Protein AF-A0A956IHA8-F1 (afdb_monomer_lite)

pLDDT: mean 92.73, std 7.44, range [55.44, 98.69]

Sequence (168 aa):
AAPVVTLPAGWYRIGMGYSTDGANTDAETLYVTSISQSSGLGKIDGGTLVPIGSFGGAFAGLNAELTGTGDGRLFAFFVGTPVQVAELDPASGAVTGATPLNTVEIPNAWAFSFWGGDFYLYTASLADSRVNRFRPADGSVDTAYVTNVGFRIVGAGVSTCAPLTPPK

Radius of gyration: 15.29 Å; chains: 1; bounding box: 48×37×40 Å

Structure (mmCIF, N/CA/C/O backbone):
data_AF-A0A956IHA8-F1
#
_entry.id   AF-A0A956IHA8-F1
#
loop_
_atom_site.group_PDB
_atom_site.id
_atom_site.type_symbol
_atom_site.label_atom_id
_atom_site.label_alt_id
_atom_site.label_comp_id
_atom_site.label_asym_id
_atom_site.label_entity_id
_atom_site.label_seq_id
_atom_site.pdbx_PDB_ins_code
_atom_site.Cartn_x
_atom_site.Cartn_y
_atom_site.Cartn_z
_atom_site.occupancy
_atom_site.B_iso_or_equiv
_atom_site.auth_seq_id
_atom_site.auth_comp_id
_atom_site.auth_asym_id
_atom_site.auth_atom_id
_atom_site.pdbx_PDB_model_num
ATOM 1 N N . ALA A 1 1 ? -29.835 -11.704 -0.079 1.00 62.44 1 ALA A N 1
ATOM 2 C CA . ALA A 1 1 ? -29.112 -10.684 -0.863 1.00 62.44 1 ALA A CA 1
ATOM 3 C C . ALA A 1 1 ? -27.652 -10.727 -0.440 1.00 62.44 1 ALA A C 1
ATOM 5 O O . ALA A 1 1 ? -27.412 -10.966 0.738 1.00 62.44 1 ALA A O 1
ATOM 6 N N . ALA A 1 2 ? -26.701 -10.573 -1.365 1.00 55.44 2 ALA A N 1
ATOM 7 C CA . ALA A 1 2 ? -25.302 -10.412 -0.974 1.00 55.44 2 ALA A CA 1
ATOM 8 C C . ALA A 1 2 ? -25.164 -9.126 -0.136 1.00 55.44 2 ALA A C 1
ATOM 10 O O . ALA A 1 2 ? -25.884 -8.164 -0.422 1.00 55.44 2 ALA A O 1
ATOM 11 N N . PRO A 1 3 ? -24.307 -9.098 0.896 1.00 61.59 3 PRO A N 1
ATOM 12 C CA . PRO A 1 3 ? -24.019 -7.863 1.612 1.00 61.59 3 PRO A CA 1
ATOM 13 C C . PRO A 1 3 ? -23.495 -6.821 0.616 1.00 61.59 3 PRO A C 1
ATOM 15 O O . PRO A 1 3 ? -22.583 -7.095 -0.164 1.00 61.59 3 PRO A O 1
ATOM 18 N N . VAL A 1 4 ? -24.124 -5.647 0.603 1.00 80.31 4 VAL A N 1
ATOM 19 C CA . VAL A 1 4 ? -23.763 -4.534 -0.278 1.00 80.31 4 VAL A CA 1
ATOM 20 C C . VAL A 1 4 ? -22.960 -3.541 0.542 1.00 80.31 4 VAL A C 1
ATOM 22 O O . VAL A 1 4 ? -23.427 -3.100 1.590 1.00 80.31 4 VAL A O 1
ATOM 25 N N . VAL A 1 5 ? -21.772 -3.182 0.057 1.00 83.69 5 VAL A N 1
ATOM 26 C CA . VAL A 1 5 ? -21.017 -2.065 0.622 1.00 83.69 5 VAL A CA 1
ATOM 27 C C . VAL A 1 5 ? -21.501 -0.770 -0.018 1.00 83.69 5 VAL A C 1
ATOM 29 O O . VAL A 1 5 ? -21.536 -0.661 -1.244 1.00 83.69 5 VAL A O 1
ATOM 32 N N . THR A 1 6 ? -21.869 0.215 0.799 1.00 84.12 6 THR A N 1
ATOM 33 C CA . THR A 1 6 ? -22.236 1.548 0.301 1.00 84.12 6 THR A CA 1
ATOM 34 C C . THR A 1 6 ? -20.997 2.434 0.252 1.00 84.12 6 THR A C 1
ATOM 36 O O . THR A 1 6 ? -20.374 2.692 1.283 1.00 84.12 6 THR A O 1
ATOM 39 N N . LEU A 1 7 ? -20.643 2.902 -0.948 1.00 84.00 7 LEU A N 1
ATOM 40 C CA . LEU A 1 7 ? -19.512 3.802 -1.166 1.00 84.00 7 LEU A CA 1
ATOM 41 C C . LEU A 1 7 ? -20.010 5.248 -1.339 1.00 84.00 7 LEU A C 1
ATOM 43 O O . LEU A 1 7 ? -20.917 5.480 -2.145 1.00 84.00 7 LEU A O 1
ATOM 47 N N . PRO A 1 8 ? -19.450 6.229 -0.608 1.00 83.19 8 PRO A N 1
ATOM 48 C CA . PRO A 1 8 ? -19.785 7.632 -0.805 1.00 83.19 8 PRO A CA 1
ATOM 49 C C . PRO A 1 8 ? -19.236 8.156 -2.139 1.00 83.19 8 PRO A C 1
ATOM 51 O O . PRO A 1 8 ? -18.356 7.560 -2.766 1.00 83.19 8 PRO A O 1
ATOM 54 N N . ALA A 1 9 ? -19.741 9.314 -2.573 1.00 82.00 9 ALA A N 1
ATOM 55 C CA . ALA A 1 9 ? -19.224 10.001 -3.754 1.00 82.00 9 ALA A CA 1
ATOM 56 C C . ALA A 1 9 ? -17.696 10.190 -3.662 1.00 82.00 9 ALA A C 1
ATOM 58 O O . ALA A 1 9 ? -17.166 10.522 -2.604 1.00 82.00 9 ALA A O 1
ATOM 59 N N . GLY A 1 10 ? -16.992 9.956 -4.773 1.00 77.62 10 GLY A N 1
ATOM 60 C CA . GLY A 1 10 ? -15.523 9.986 -4.833 1.00 77.62 10 GLY A CA 1
ATOM 61 C C . GLY A 1 10 ? -14.838 8.632 -4.601 1.00 77.62 10 GLY A C 1
ATOM 62 O O . GLY A 1 10 ? -13.679 8.478 -4.970 1.00 77.62 10 GLY A O 1
ATOM 63 N N . TRP A 1 11 ? -15.555 7.621 -4.099 1.00 85.31 11 TRP A N 1
ATOM 64 C CA . TRP A 1 11 ? -15.019 6.280 -3.835 1.00 85.31 11 TRP A CA 1
ATOM 65 C C . TRP A 1 11 ? -15.569 5.254 -4.834 1.00 85.31 11 TRP A C 1
ATOM 67 O O . TRP A 1 11 ? -16.425 4.444 -4.508 1.00 85.31 11 TRP A O 1
ATOM 77 N N . TYR A 1 12 ? -15.108 5.306 -6.085 1.00 81.00 12 TYR A N 1
ATOM 78 C CA . TYR A 1 12 ? -15.592 4.438 -7.180 1.00 81.00 12 TYR A CA 1
ATOM 79 C C . TYR A 1 12 ? -14.597 3.344 -7.589 1.00 81.00 12 TYR A C 1
ATOM 81 O O . TYR A 1 12 ? -14.976 2.343 -8.195 1.00 81.00 12 TYR A O 1
ATOM 89 N N . ARG A 1 13 ? -13.320 3.523 -7.253 1.00 87.00 13 ARG A N 1
ATOM 90 C CA . ARG A 1 13 ? -12.264 2.522 -7.394 1.00 87.00 13 ARG A CA 1
ATOM 91 C C . ARG A 1 13 ? -11.383 2.609 -6.161 1.00 87.00 13 ARG A C 1
ATOM 93 O O . ARG A 1 13 ? -11.048 3.719 -5.754 1.00 87.00 13 ARG A O 1
ATOM 100 N N . ILE A 1 14 ? -11.042 1.470 -5.570 1.00 91.56 14 ILE A N 1
ATOM 101 C CA . ILE A 1 14 ? -10.360 1.431 -4.278 1.00 91.56 14 ILE A CA 1
ATOM 102 C C . ILE A 1 14 ? -9.192 0.449 -4.274 1.00 91.56 14 ILE A C 1
ATOM 104 O O . ILE A 1 14 ? -9.296 -0.619 -4.872 1.00 91.56 14 ILE A O 1
ATOM 108 N N . GLY A 1 15 ? -8.107 0.841 -3.608 1.00 94.06 15 GLY A N 1
ATOM 109 C CA . GLY A 1 15 ? -7.119 -0.077 -3.043 1.00 94.06 15 GLY A CA 1
ATOM 110 C C . GLY A 1 15 ? -7.535 -0.425 -1.614 1.00 94.06 15 GLY A C 1
ATOM 111 O O . GLY A 1 15 ? -8.197 0.383 -0.957 1.00 94.06 15 GLY A O 1
ATOM 112 N N . MET A 1 16 ? -7.229 -1.627 -1.142 1.00 95.50 16 MET A N 1
ATOM 113 C CA . MET A 1 16 ? -7.691 -2.145 0.139 1.00 95.50 16 MET A CA 1
ATOM 114 C C . MET A 1 16 ? -6.696 -3.110 0.778 1.00 95.50 16 MET A C 1
ATOM 116 O O . MET A 1 16 ? -6.010 -3.858 0.093 1.00 95.50 16 MET A O 1
ATOM 120 N N . GLY A 1 17 ? -6.699 -3.161 2.108 1.00 96.31 17 GLY A N 1
ATOM 121 C CA . GLY A 1 17 ? -5.885 -4.101 2.868 1.00 96.31 17 GLY A CA 1
ATOM 122 C C . GLY A 1 17 ? -6.411 -4.270 4.285 1.00 96.31 17 GLY A C 1
ATOM 123 O O . GLY A 1 17 ? -6.842 -3.302 4.914 1.00 96.31 17 GLY A O 1
ATOM 124 N N . TYR A 1 18 ? -6.377 -5.503 4.785 1.00 96.38 18 TYR A N 1
ATOM 125 C CA . TYR A 1 18 ? -6.631 -5.774 6.196 1.00 96.38 18 TYR A CA 1
ATOM 126 C C . TYR A 1 18 ? -5.394 -5.455 7.031 1.00 96.38 18 TYR A C 1
ATOM 128 O O . TYR A 1 18 ? -4.271 -5.727 6.605 1.00 96.38 18 TYR A O 1
ATOM 136 N N . SER A 1 19 ? -5.620 -4.919 8.227 1.00 96.38 19 SER A N 1
ATOM 137 C CA . SER A 1 19 ? -4.633 -4.834 9.302 1.00 96.38 19 SER A CA 1
ATOM 138 C C . SER A 1 19 ? -5.286 -5.271 10.603 1.00 96.38 19 SER A C 1
ATOM 140 O O . SER A 1 19 ? -6.455 -4.963 10.839 1.00 96.38 19 SER A O 1
ATOM 142 N N . THR A 1 20 ? -4.523 -5.947 11.456 1.00 95.81 20 THR A N 1
ATOM 143 C CA . THR A 1 20 ? -4.944 -6.231 12.827 1.00 95.81 20 THR A CA 1
ATOM 144 C C . THR A 1 20 ? -5.138 -4.911 13.583 1.00 95.81 20 THR A C 1
ATOM 146 O O . THR A 1 20 ? -4.438 -3.935 13.312 1.00 95.81 20 THR A O 1
ATOM 149 N N . ASP A 1 21 ? -6.048 -4.862 14.553 1.00 93.62 21 ASP A N 1
ATOM 150 C CA . ASP A 1 21 ? -6.291 -3.658 15.368 1.00 93.62 21 ASP A CA 1
ATOM 151 C C . ASP A 1 21 ? -5.248 -3.473 16.495 1.00 93.62 21 ASP A C 1
ATOM 153 O O . ASP A 1 21 ? -5.362 -2.584 17.339 1.00 93.62 21 ASP A O 1
ATOM 157 N N . GLY A 1 22 ? -4.216 -4.318 16.527 1.00 90.19 22 GLY A N 1
ATOM 158 C CA . GLY A 1 22 ? -3.091 -4.232 17.450 1.00 90.19 22 GLY A CA 1
ATOM 159 C C . GLY A 1 22 ? -2.328 -5.549 17.563 1.00 90.19 22 GLY A C 1
ATOM 160 O O . GLY A 1 22 ? -2.657 -6.545 16.923 1.00 90.19 22 GLY A O 1
ATOM 161 N N . ALA A 1 23 ? -1.305 -5.578 18.414 1.00 86.50 23 ALA A N 1
ATOM 162 C CA . ALA A 1 23 ? -0.621 -6.823 18.736 1.00 86.50 23 ALA A CA 1
ATOM 163 C C . ALA A 1 23 ? -1.503 -7.718 19.625 1.00 86.50 23 ALA A C 1
ATOM 165 O O . ALA A 1 23 ? -2.087 -7.249 20.602 1.00 86.50 23 ALA A O 1
ATOM 166 N N . ASN A 1 24 ? -1.517 -9.024 19.343 1.00 84.31 24 ASN A N 1
ATOM 167 C CA . ASN A 1 24 ? -2.219 -10.049 20.132 1.00 84.31 24 ASN A CA 1
ATOM 168 C C . ASN A 1 24 ? -3.753 -9.901 20.184 1.00 84.31 24 ASN A C 1
ATOM 170 O O . ASN A 1 24 ? -4.371 -10.307 21.167 1.00 84.31 24 ASN A O 1
ATOM 174 N N . THR A 1 25 ? -4.364 -9.342 19.141 1.00 90.00 25 THR A N 1
ATOM 175 C CA . THR A 1 25 ? -5.821 -9.357 18.949 1.00 90.00 25 THR A CA 1
ATOM 176 C C . THR A 1 25 ? -6.181 -10.135 17.685 1.00 90.00 25 THR A C 1
ATOM 178 O O . THR A 1 25 ? -5.359 -10.270 16.779 1.00 90.00 25 THR A O 1
ATOM 181 N N . ASP A 1 26 ? -7.394 -10.675 17.650 1.00 89.75 26 ASP A N 1
ATOM 182 C CA . ASP A 1 26 ? -8.031 -11.260 16.467 1.00 89.75 26 ASP A CA 1
ATOM 183 C C . ASP A 1 26 ? -8.920 -10.248 15.726 1.00 89.75 26 ASP A C 1
ATOM 185 O O . ASP A 1 26 ? -9.393 -10.529 14.627 1.00 89.75 26 ASP A O 1
ATOM 189 N N . ALA A 1 27 ? -9.126 -9.062 16.306 1.00 94.19 27 ALA A N 1
ATOM 190 C CA . ALA A 1 27 ? -9.820 -7.967 15.653 1.00 94.19 27 ALA A CA 1
ATOM 191 C C . ALA A 1 27 ? -8.979 -7.400 14.502 1.00 94.19 27 ALA A C 1
ATOM 193 O O . ALA A 1 27 ? -7.782 -7.130 14.646 1.00 94.19 27 ALA A O 1
ATOM 194 N N . GLU A 1 28 ? -9.628 -7.198 13.362 1.00 95.31 28 GLU A N 1
ATOM 195 C CA . GLU A 1 28 ? -9.012 -6.687 12.150 1.00 95.31 28 GLU A CA 1
ATOM 196 C C . GLU A 1 28 ? -9.950 -5.727 11.424 1.00 95.31 28 GLU A C 1
ATOM 198 O O . GLU A 1 28 ? -11.166 -5.924 11.354 1.00 95.31 28 GLU A O 1
ATOM 203 N N . THR A 1 29 ? -9.358 -4.692 10.839 1.00 96.62 29 THR A N 1
ATOM 204 C CA . THR A 1 29 ? -10.069 -3.664 10.089 1.00 96.62 29 THR A CA 1
ATOM 205 C C . THR A 1 29 ? -9.698 -3.751 8.613 1.00 96.62 29 THR A C 1
ATOM 207 O O . THR A 1 29 ? -8.520 -3.792 8.250 1.00 96.62 29 THR A O 1
ATOM 210 N N . LEU A 1 30 ? -10.712 -3.736 7.742 1.00 96.44 30 LEU A N 1
ATOM 211 C CA . LEU A 1 30 ? -10.518 -3.533 6.308 1.00 96.44 30 LEU A CA 1
ATOM 212 C C . LEU A 1 30 ? -10.352 -2.039 6.029 1.00 96.44 30 LEU A C 1
ATOM 214 O O . LEU A 1 30 ? -11.325 -1.279 6.072 1.00 96.44 30 LEU A O 1
ATOM 218 N N . TYR A 1 31 ? -9.129 -1.633 5.710 1.00 97.19 31 TYR A N 1
ATOM 219 C CA . TYR A 1 31 ? -8.815 -0.278 5.279 1.00 97.19 31 TYR A CA 1
ATOM 220 C C . TYR A 1 31 ? -8.932 -0.148 3.767 1.00 97.19 31 TYR A C 1
ATOM 222 O O . TYR A 1 31 ? -8.678 -1.096 3.021 1.00 97.19 31 TYR A O 1
ATOM 230 N N . VAL A 1 32 ? -9.306 1.046 3.316 1.00 96.31 32 VAL A N 1
ATOM 231 C CA . VAL A 1 32 ? -9.529 1.360 1.905 1.00 96.31 32 VAL A CA 1
ATOM 232 C C . VAL A 1 32 ? -8.947 2.725 1.550 1.00 96.31 32 VAL A C 1
ATOM 234 O O . VAL A 1 32 ? -8.945 3.649 2.361 1.00 96.31 32 VAL A O 1
ATOM 237 N N . THR A 1 33 ? -8.493 2.880 0.312 1.00 94.62 33 THR A N 1
ATOM 238 C CA . THR A 1 33 ? -8.097 4.164 -0.277 1.00 94.62 33 THR A CA 1
ATOM 239 C C . THR A 1 33 ? -8.704 4.317 -1.663 1.00 94.62 33 THR A C 1
ATOM 241 O O . THR A 1 33 ? -8.808 3.345 -2.403 1.00 94.62 33 THR A O 1
ATOM 244 N N . SER A 1 34 ? -9.137 5.519 -2.032 1.00 88.38 34 SER A N 1
ATOM 245 C CA . SER A 1 34 ? -9.702 5.783 -3.360 1.00 88.38 34 SER A CA 1
ATOM 246 C C . SER A 1 34 ? -8.611 5.968 -4.420 1.00 88.38 34 SER A C 1
ATOM 248 O O . SER A 1 34 ? -7.597 6.619 -4.177 1.00 88.38 34 SER A O 1
ATOM 250 N N . ILE A 1 35 ? -8.871 5.468 -5.624 1.00 84.00 35 ILE A N 1
ATOM 251 C CA . ILE A 1 35 ? -8.016 5.571 -6.808 1.00 84.00 35 ILE A CA 1
ATOM 252 C C . ILE A 1 35 ? -8.639 6.579 -7.792 1.00 84.00 35 ILE A C 1
ATOM 254 O O . ILE A 1 35 ? -9.859 6.674 -7.895 1.00 84.00 35 ILE A O 1
ATOM 258 N N . SER A 1 36 ? -7.802 7.303 -8.543 1.00 73.38 36 SER A N 1
ATOM 259 C CA . SER A 1 36 ? -8.173 8.286 -9.583 1.00 73.38 36 SER A CA 1
ATOM 260 C C . SER A 1 36 ? -8.729 9.628 -9.082 1.00 73.38 36 SER A C 1
ATOM 262 O O . SER A 1 36 ? -9.252 10.401 -9.883 1.00 73.38 36 SER A O 1
ATOM 264 N N . GLN A 1 37 ? -8.570 9.910 -7.785 1.00 72.25 37 GLN A N 1
ATOM 265 C CA . GLN A 1 37 ? -8.621 11.213 -7.094 1.00 72.25 37 GLN A CA 1
ATOM 266 C C . GLN A 1 37 ? -8.598 10.901 -5.594 1.00 72.25 37 GLN A C 1
ATOM 268 O O . GLN A 1 37 ? -9.645 10.867 -4.946 1.00 72.25 37 GLN A O 1
ATOM 273 N N . SER A 1 38 ? -7.421 10.548 -5.061 1.00 78.19 38 SER A N 1
ATOM 274 C CA . SER A 1 38 ? -7.373 9.976 -3.717 1.00 78.19 38 SER A CA 1
ATOM 275 C C . SER A 1 38 ? -7.879 10.950 -2.649 1.00 78.19 38 SER A C 1
ATOM 277 O O . SER A 1 38 ? -7.294 12.008 -2.425 1.00 78.19 38 SER A O 1
ATOM 279 N N . SER A 1 39 ? -8.954 10.551 -1.971 1.00 83.62 39 SER A N 1
ATOM 280 C CA . SER A 1 39 ? -9.518 11.166 -0.770 1.00 83.62 39 SER A CA 1
ATOM 281 C C . SER A 1 39 ? -8.772 10.751 0.506 1.00 83.62 39 SER A C 1
ATOM 283 O O . SER A 1 39 ? -9.129 11.204 1.590 1.00 83.62 39 SER A O 1
ATOM 285 N N . GLY A 1 40 ? -7.730 9.915 0.389 1.00 93.12 40 GLY A N 1
ATOM 286 C CA . GLY A 1 40 ? -6.935 9.410 1.506 1.00 93.12 40 GLY A CA 1
ATOM 287 C C . GLY A 1 40 ? -7.361 8.026 1.983 1.00 93.12 40 GLY A C 1
ATOM 288 O O . GLY A 1 40 ? -7.604 7.130 1.170 1.00 93.12 40 GLY A O 1
ATOM 289 N N . LEU A 1 41 ? -7.406 7.862 3.303 1.00 96.44 41 LEU A N 1
ATOM 290 C CA . LEU A 1 41 ? -7.702 6.620 4.002 1.00 96.44 41 LEU A CA 1
ATOM 291 C C . LEU A 1 41 ? -9.156 6.594 4.492 1.00 96.44 41 LEU A C 1
ATOM 293 O O . LEU A 1 41 ? -9.695 7.593 4.974 1.00 96.44 41 LEU A O 1
ATOM 297 N N . GLY A 1 42 ? -9.774 5.425 4.409 1.00 96.38 42 GLY A N 1
ATOM 298 C CA . GLY A 1 42 ? -11.036 5.087 5.052 1.00 96.38 42 GLY A CA 1
ATOM 299 C C . GLY A 1 42 ? -11.012 3.649 5.559 1.00 96.38 42 GLY A C 1
ATOM 300 O O . GLY A 1 42 ? -10.039 2.921 5.357 1.00 96.38 42 GLY A O 1
ATOM 301 N N . LYS A 1 43 ? -12.106 3.226 6.187 1.00 96.56 43 LYS A N 1
ATOM 302 C CA . LYS A 1 43 ? -12.331 1.838 6.605 1.00 96.56 43 LYS A CA 1
ATOM 303 C C . LYS A 1 43 ? -13.727 1.363 6.237 1.00 96.56 43 LYS A C 1
ATOM 305 O O . LYS A 1 43 ? -14.628 2.182 6.067 1.00 96.56 43 LYS A O 1
ATOM 310 N N . ILE A 1 44 ? -13.913 0.052 6.144 1.00 95.44 44 ILE A N 1
ATOM 311 C CA . ILE A 1 44 ? -15.245 -0.549 6.059 1.00 95.44 44 ILE A CA 1
ATOM 312 C C . ILE A 1 44 ? -15.715 -0.918 7.464 1.00 95.44 44 ILE A C 1
ATOM 314 O O . ILE A 1 44 ? -15.071 -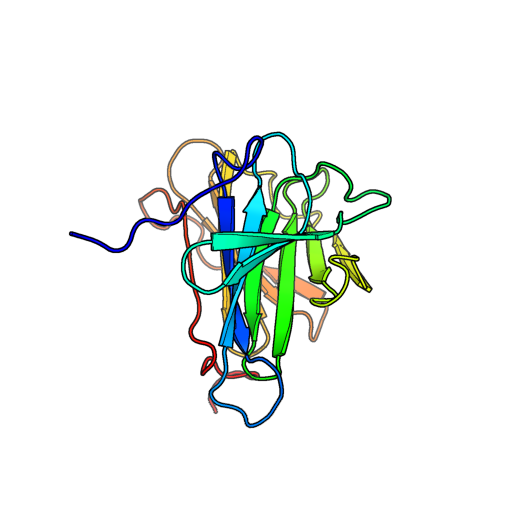1.704 8.151 1.00 95.44 44 ILE A O 1
ATOM 318 N N . ASP A 1 45 ? -16.855 -0.367 7.866 1.00 92.69 45 ASP A N 1
ATOM 319 C CA . ASP A 1 45 ? -17.503 -0.614 9.151 1.00 92.69 45 ASP A CA 1
ATOM 320 C C . ASP A 1 45 ? -18.987 -0.917 8.913 1.00 92.69 45 ASP A C 1
ATOM 322 O O . ASP A 1 45 ? -19.699 -0.138 8.276 1.00 92.69 45 ASP A O 1
ATOM 326 N N . GLY A 1 46 ? -19.445 -2.099 9.331 1.00 88.25 46 GLY A N 1
ATOM 327 C CA . GLY A 1 46 ? -20.841 -2.518 9.156 1.00 88.25 46 GLY A CA 1
ATOM 328 C C . GLY A 1 46 ? -21.350 -2.480 7.704 1.00 88.25 46 GLY A C 1
ATOM 329 O O . GLY A 1 46 ? -22.530 -2.230 7.475 1.00 88.25 46 GLY A O 1
ATOM 330 N N . GLY A 1 47 ? -20.472 -2.678 6.711 1.00 88.44 47 GLY A N 1
ATOM 331 C CA . GLY A 1 47 ? -20.819 -2.577 5.284 1.00 88.44 47 GLY A CA 1
ATOM 332 C C . GLY A 1 47 ? -20.884 -1.143 4.742 1.00 88.44 47 GLY A C 1
ATOM 333 O O . GLY A 1 47 ? -21.353 -0.917 3.629 1.00 88.44 47 GLY A O 1
ATOM 334 N N . THR A 1 48 ? -20.404 -0.161 5.496 1.00 90.94 48 THR A N 1
ATOM 335 C CA . THR A 1 48 ? -20.316 1.233 5.056 1.00 90.94 48 THR A CA 1
ATOM 336 C C . THR A 1 48 ? -18.867 1.682 5.047 1.00 90.94 48 THR A C 1
ATOM 338 O O . THR A 1 48 ? -18.092 1.326 5.931 1.00 90.94 48 THR A O 1
ATOM 341 N N . LEU A 1 49 ? -18.491 2.478 4.048 1.00 93.62 49 LEU A N 1
ATOM 342 C CA . LEU A 1 49 ? -17.198 3.147 4.055 1.00 93.62 49 LEU A CA 1
ATOM 343 C C . LEU A 1 49 ? -17.241 4.369 4.976 1.00 93.62 49 LEU A C 1
ATOM 345 O O . LEU A 1 49 ? -18.029 5.290 4.761 1.00 93.62 49 LEU A O 1
ATOM 349 N N . VAL A 1 50 ? -16.347 4.392 5.960 1.00 94.69 50 VAL A N 1
ATOM 350 C CA . VAL A 1 50 ? -16.132 5.508 6.884 1.00 94.69 50 VAL A CA 1
ATOM 351 C C . VAL A 1 50 ? -14.800 6.183 6.539 1.00 94.69 50 VAL A C 1
ATOM 353 O O . VAL A 1 50 ? -13.749 5.559 6.713 1.00 94.69 50 VAL A O 1
ATOM 356 N N . PRO A 1 51 ? -14.802 7.432 6.033 1.00 94.25 51 PRO A N 1
ATOM 357 C CA . PRO A 1 51 ? -13.570 8.180 5.791 1.00 94.25 51 PRO A CA 1
ATOM 358 C C . PRO A 1 51 ? -12.812 8.441 7.098 1.00 94.25 51 PRO A C 1
ATOM 360 O O . PRO A 1 51 ? -13.429 8.754 8.114 1.00 94.25 51 PRO A O 1
ATOM 363 N N . ILE A 1 52 ? -11.483 8.341 7.058 1.00 95.94 52 ILE A N 1
ATOM 364 C CA . ILE A 1 52 ? -10.595 8.584 8.205 1.00 95.94 52 ILE A CA 1
ATOM 365 C C . ILE A 1 52 ? -9.873 9.920 8.028 1.00 95.94 52 ILE A C 1
ATOM 367 O O . ILE A 1 52 ? -9.990 10.805 8.870 1.00 95.94 52 ILE A O 1
ATOM 371 N N . GLY A 1 53 ? -9.173 10.103 6.908 1.00 94.00 53 GLY A N 1
ATOM 372 C CA . GLY A 1 53 ? -8.440 11.340 6.658 1.00 94.00 53 GLY A CA 1
ATOM 373 C C . GLY A 1 53 ? -7.573 11.295 5.407 1.00 94.00 53 GLY A C 1
ATOM 374 O O . GLY A 1 53 ? -7.362 10.243 4.806 1.00 94.00 53 GLY A O 1
ATOM 375 N N . SER A 1 54 ? -7.083 12.462 4.988 1.00 92.81 54 SER A N 1
ATOM 376 C CA . SER A 1 54 ? -6.197 12.590 3.827 1.00 92.81 54 SER A CA 1
ATOM 377 C C . SER A 1 54 ? -4.764 12.162 4.155 1.00 92.81 54 SER A C 1
ATOM 379 O O . SER A 1 54 ? -4.284 12.482 5.238 1.00 92.81 54 SER A O 1
ATOM 381 N N . PHE A 1 55 ? -4.028 11.613 3.181 1.00 94.25 55 PHE A N 1
ATOM 382 C CA . PHE A 1 55 ? -2.595 11.304 3.340 1.00 94.25 55 PHE A CA 1
ATOM 383 C C . PHE A 1 55 ? -1.713 12.532 3.634 1.00 94.25 55 PHE A C 1
ATOM 385 O O . PHE A 1 55 ? -0.682 12.413 4.293 1.00 94.25 55 PHE A O 1
ATOM 392 N N . GLY A 1 56 ? -2.135 13.716 3.171 1.00 90.00 56 GLY A N 1
ATOM 393 C CA . GLY A 1 56 ? -1.458 14.990 3.419 1.00 90.00 56 GLY A CA 1
ATOM 394 C C . GLY A 1 56 ? -0.132 15.173 2.667 1.00 90.00 56 GLY A C 1
ATOM 395 O O . GLY A 1 56 ? 0.390 14.266 2.019 1.00 90.00 56 GLY A O 1
ATOM 396 N N . GLY A 1 57 ? 0.414 16.392 2.734 1.00 91.50 57 GLY A N 1
ATOM 397 C CA . GLY A 1 57 ? 1.736 16.732 2.194 1.00 91.50 57 GLY A CA 1
ATOM 398 C C . GLY A 1 57 ? 1.940 16.323 0.730 1.00 91.50 57 GLY A C 1
ATOM 399 O O . GLY A 1 57 ? 1.074 16.539 -0.115 1.00 91.50 57 GLY A O 1
ATOM 400 N N . ALA A 1 58 ? 3.091 15.710 0.441 1.00 93.25 58 ALA A N 1
ATOM 401 C CA . ALA A 1 58 ? 3.444 15.223 -0.896 1.00 93.25 58 ALA A CA 1
ATOM 402 C C . ALA A 1 58 ? 2.632 13.991 -1.350 1.00 93.25 58 ALA A C 1
ATOM 404 O O . ALA A 1 58 ? 2.704 13.615 -2.517 1.00 93.25 58 ALA A O 1
ATOM 405 N N . PHE A 1 59 ? 1.866 13.372 -0.447 1.00 94.75 59 PHE A N 1
ATOM 406 C CA . PHE A 1 59 ? 1.042 12.191 -0.720 1.00 94.75 59 PHE A CA 1
ATOM 407 C C . PHE A 1 59 ? -0.420 12.539 -1.006 1.00 94.75 59 PHE A C 1
ATOM 409 O O . PHE A 1 59 ? -1.204 11.672 -1.399 1.00 94.75 59 PHE A O 1
ATOM 416 N N . ALA A 1 60 ? -0.804 13.806 -0.823 1.00 92.19 60 ALA A N 1
ATOM 417 C CA . ALA A 1 60 ? -2.148 14.277 -1.105 1.00 92.19 60 ALA A CA 1
ATOM 418 C C . ALA A 1 60 ? -2.527 13.985 -2.568 1.00 92.19 60 ALA A C 1
ATOM 420 O O . ALA A 1 60 ? -1.832 14.382 -3.502 1.00 92.19 60 ALA A O 1
ATOM 421 N N . GLY A 1 61 ? -3.640 13.274 -2.761 1.00 89.75 61 GLY A N 1
ATOM 422 C CA . GLY A 1 61 ? -4.153 12.910 -4.082 1.00 89.75 61 GLY A CA 1
ATOM 423 C C . GLY A 1 61 ? -3.437 11.745 -4.776 1.00 89.75 61 GLY A C 1
ATOM 424 O O . GLY A 1 61 ? -3.896 11.337 -5.844 1.00 89.75 61 GLY A O 1
ATOM 425 N N . LEU A 1 62 ? -2.372 11.172 -4.197 1.00 94.06 62 LEU A N 1
ATOM 426 C CA . LEU A 1 62 ? -1.698 10.009 -4.778 1.00 94.06 62 LEU A CA 1
ATOM 427 C C . LEU A 1 62 ? -2.535 8.734 -4.634 1.00 94.06 62 LEU A C 1
ATOM 429 O O . LEU A 1 62 ? -3.183 8.497 -3.615 1.00 94.06 62 LEU A O 1
ATOM 433 N N . ASN A 1 63 ? -2.475 7.885 -5.659 1.00 94.56 63 ASN A N 1
ATOM 434 C CA . ASN A 1 63 ? -3.083 6.558 -5.622 1.00 94.56 63 ASN A CA 1
ATOM 435 C C . ASN A 1 63 ? -2.203 5.602 -4.818 1.00 94.56 63 ASN A C 1
ATOM 437 O O . ASN A 1 63 ? -0.975 5.654 -4.935 1.00 94.56 63 ASN A O 1
ATOM 441 N N . ALA A 1 64 ? -2.834 4.691 -4.082 1.00 95.81 64 ALA A N 1
ATOM 442 C CA . ALA A 1 64 ? -2.131 3.639 -3.370 1.00 95.81 64 ALA A CA 1
ATOM 443 C C . ALA A 1 64 ? -2.870 2.297 -3.404 1.00 95.81 64 ALA A C 1
ATOM 445 O O . ALA A 1 64 ? -4.063 2.238 -3.700 1.00 95.81 64 ALA A O 1
ATOM 446 N N . GLU A 1 65 ? -2.134 1.232 -3.100 1.00 96.75 65 GLU A N 1
ATOM 447 C CA . GLU A 1 65 ? -2.668 -0.059 -2.653 1.00 96.75 65 GLU A CA 1
ATOM 448 C C . GLU A 1 65 ? -2.207 -0.329 -1.218 1.00 96.75 65 GLU A C 1
ATOM 450 O O . GLU A 1 65 ? -1.124 0.122 -0.839 1.00 96.75 65 GLU A O 1
ATOM 455 N N . LEU A 1 66 ? -3.014 -1.031 -0.421 1.00 97.88 66 LEU A N 1
ATOM 456 C CA . LEU A 1 66 ? -2.777 -1.189 1.015 1.00 97.88 66 LEU A CA 1
ATOM 457 C C . LEU A 1 66 ? -2.385 -2.620 1.394 1.00 97.88 66 LEU A C 1
ATOM 459 O O . LEU A 1 66 ? -2.838 -3.594 0.806 1.00 97.88 66 LEU A O 1
ATOM 463 N N . THR A 1 67 ? -1.577 -2.751 2.440 1.00 98.00 67 THR A N 1
ATOM 464 C CA . THR A 1 67 ? -1.358 -4.017 3.149 1.00 98.00 67 THR A CA 1
ATOM 465 C C . THR A 1 67 ? -1.150 -3.723 4.628 1.00 98.00 67 THR A C 1
ATOM 467 O O . THR A 1 67 ? -0.470 -2.758 4.973 1.00 98.00 67 THR A O 1
ATOM 470 N N . GLY A 1 68 ? -1.711 -4.545 5.508 1.00 96.56 68 GLY A N 1
ATOM 471 C CA . GLY A 1 68 ? -1.413 -4.495 6.936 1.00 96.56 68 GLY A CA 1
ATOM 472 C C . GLY A 1 68 ? -0.470 -5.605 7.382 1.00 96.56 68 GLY A C 1
ATOM 473 O O . GLY A 1 68 ? -0.004 -6.419 6.578 1.00 96.56 68 GLY A O 1
ATOM 474 N N . THR A 1 69 ? -0.208 -5.628 8.682 1.00 95.50 69 THR A N 1
ATOM 475 C CA . THR A 1 69 ? 0.621 -6.620 9.375 1.00 95.50 69 THR A CA 1
ATOM 476 C C . THR A 1 69 ? -0.103 -7.173 10.603 1.00 95.50 69 THR A C 1
ATOM 478 O O . THR A 1 69 ? -1.051 -6.575 11.114 1.00 95.50 69 THR A O 1
ATOM 481 N N . GLY A 1 70 ? 0.388 -8.303 11.125 1.00 93.19 70 GLY A N 1
ATOM 482 C CA . GLY A 1 70 ? -0.162 -8.934 12.330 1.00 93.19 70 GLY A CA 1
ATOM 483 C C . GLY A 1 70 ? 0.075 -8.182 13.644 1.00 93.19 70 GLY A C 1
ATOM 484 O O . GLY A 1 70 ? -0.526 -8.526 14.657 1.00 93.19 70 GLY A O 1
ATOM 485 N N . ASP A 1 71 ? 0.944 -7.166 13.644 1.00 93.88 71 ASP A N 1
ATOM 486 C CA . ASP A 1 71 ? 1.196 -6.272 14.786 1.00 93.88 71 ASP A CA 1
ATOM 487 C C . ASP A 1 71 ? 0.427 -4.942 14.701 1.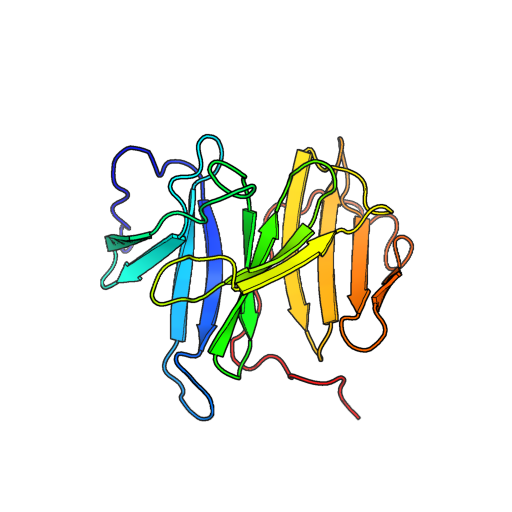00 93.88 71 ASP A C 1
ATOM 489 O O . ASP A 1 71 ? 0.613 -4.071 15.548 1.00 93.88 71 ASP A O 1
ATOM 493 N N . GLY A 1 72 ? -0.463 -4.804 13.714 1.00 94.75 72 GLY A N 1
ATOM 494 C CA . GLY A 1 72 ? -1.382 -3.676 13.582 1.00 94.75 72 GLY A CA 1
ATOM 495 C C . GLY A 1 72 ? -0.822 -2.443 12.882 1.00 94.75 72 GLY A C 1
ATOM 496 O O . GLY A 1 72 ? -1.345 -1.343 13.055 1.00 94.75 72 GLY A O 1
ATOM 497 N N . ARG A 1 73 ? 0.231 -2.613 12.078 1.00 96.50 73 ARG A N 1
ATOM 498 C CA . ARG A 1 73 ? 0.736 -1.554 11.203 1.00 96.50 73 ARG A CA 1
ATOM 499 C C . ARG A 1 73 ? 0.066 -1.631 9.842 1.00 96.50 73 ARG A C 1
ATOM 501 O O . ARG A 1 73 ? -0.191 -2.711 9.311 1.00 96.50 73 ARG A O 1
ATOM 508 N N . LEU A 1 74 ? -0.150 -0.462 9.253 1.00 98.06 74 LEU A N 1
ATOM 509 C CA . LEU A 1 74 ? -0.751 -0.305 7.938 1.00 98.06 74 LEU A CA 1
ATOM 510 C C . LEU A 1 74 ? 0.246 0.355 6.990 1.00 98.06 74 LEU A C 1
ATOM 512 O O . LEU A 1 74 ? 0.846 1.376 7.318 1.00 98.06 74 LEU A O 1
ATOM 516 N N . PHE A 1 75 ? 0.384 -0.203 5.792 1.00 98.38 75 PHE A N 1
ATOM 517 C CA . PHE A 1 75 ? 1.288 0.298 4.770 1.00 98.38 75 PHE A CA 1
ATOM 518 C C . PHE A 1 75 ? 0.563 0.557 3.456 1.00 98.38 75 PHE A C 1
ATOM 520 O O . PHE A 1 75 ? -0.384 -0.139 3.089 1.00 98.38 75 PHE A O 1
ATOM 527 N N . ALA A 1 76 ? 1.071 1.539 2.722 1.00 98.06 76 ALA A N 1
ATOM 528 C CA . ALA A 1 76 ? 0.629 1.922 1.397 1.00 98.06 76 ALA A CA 1
ATOM 529 C C . ALA A 1 76 ? 1.773 1.803 0.388 1.00 98.06 76 ALA A C 1
ATOM 531 O O . ALA A 1 76 ? 2.881 2.292 0.619 1.00 98.06 76 ALA A O 1
ATOM 532 N N . PHE A 1 77 ? 1.478 1.211 -0.766 1.00 98.25 77 PHE A N 1
ATOM 533 C CA . PHE A 1 77 ? 2.284 1.347 -1.969 1.00 98.25 77 PHE A CA 1
ATOM 534 C C . PHE A 1 77 ? 1.738 2.493 -2.819 1.00 98.25 77 PHE A C 1
ATOM 536 O O . PHE A 1 77 ? 0.728 2.331 -3.501 1.00 98.25 77 PHE A O 1
ATOM 543 N N . PHE A 1 78 ? 2.404 3.645 -2.778 1.00 97.62 78 PHE A N 1
ATOM 544 C CA . PHE A 1 78 ? 2.043 4.838 -3.535 1.00 97.62 78 PHE A CA 1
ATOM 545 C C . PHE A 1 78 ? 2.598 4.807 -4.960 1.00 97.62 78 PHE A C 1
ATOM 547 O O . PHE A 1 78 ? 3.807 4.677 -5.175 1.00 97.62 78 PHE A O 1
ATOM 554 N N . VAL A 1 79 ? 1.720 5.038 -5.936 1.00 95.12 79 VAL A N 1
ATOM 555 C CA . VAL A 1 79 ? 2.065 5.140 -7.361 1.00 95.12 79 VAL A CA 1
ATOM 556 C C . VAL A 1 79 ? 2.302 6.608 -7.730 1.00 95.12 79 VAL A C 1
ATOM 558 O O . VAL A 1 79 ? 1.462 7.263 -8.346 1.00 95.12 79 VAL A O 1
ATOM 561 N N . GLY A 1 80 ? 3.442 7.136 -7.277 1.00 93.00 80 GLY A N 1
ATOM 562 C CA . GLY A 1 80 ? 3.965 8.467 -7.610 1.00 93.00 80 GLY A CA 1
ATOM 563 C C . GLY A 1 80 ? 5.281 8.404 -8.397 1.00 93.00 80 GLY A C 1
ATOM 564 O O . GLY A 1 80 ? 5.648 7.355 -8.925 1.00 93.00 80 GLY A O 1
ATOM 565 N N . THR A 1 81 ? 6.011 9.522 -8.445 1.00 94.50 81 THR A N 1
ATOM 566 C CA . THR A 1 81 ? 7.332 9.616 -9.094 1.00 94.50 81 THR A CA 1
ATOM 567 C C . THR A 1 81 ? 8.385 10.083 -8.078 1.00 94.50 81 THR A C 1
ATOM 569 O O . THR A 1 81 ? 8.432 11.280 -7.787 1.00 94.50 81 THR A O 1
ATOM 572 N N . PRO A 1 82 ? 9.241 9.192 -7.535 1.00 96.31 82 PRO A N 1
ATOM 573 C CA . PRO A 1 82 ? 9.237 7.732 -7.696 1.00 96.31 82 PRO A CA 1
ATOM 574 C C . PRO A 1 82 ? 8.060 7.075 -6.959 1.00 96.31 82 PRO A C 1
ATOM 576 O O . PRO A 1 82 ? 7.397 7.715 -6.138 1.00 96.31 82 PRO A O 1
ATOM 579 N N . VAL A 1 83 ? 7.831 5.784 -7.211 1.00 98.00 83 VAL A N 1
ATOM 580 C CA . VAL A 1 83 ? 6.906 4.992 -6.393 1.00 98.00 83 VAL A CA 1
ATOM 581 C C . VAL A 1 83 ? 7.467 4.801 -4.981 1.00 98.00 83 VAL A C 1
ATOM 583 O O . VAL A 1 83 ? 8.686 4.836 -4.784 1.00 98.00 83 VAL A O 1
ATOM 586 N N . GLN A 1 84 ? 6.598 4.630 -3.985 1.00 98.44 84 GLN A N 1
ATOM 587 C CA . GLN A 1 84 ? 7.018 4.623 -2.578 1.00 98.44 84 GLN A CA 1
ATOM 588 C C . GLN A 1 84 ? 6.259 3.586 -1.758 1.00 98.44 84 GLN A C 1
ATOM 590 O O . GLN A 1 84 ? 5.067 3.384 -1.969 1.00 98.44 84 GLN A O 1
ATOM 595 N N . VAL A 1 85 ? 6.935 2.977 -0.787 1.00 98.62 85 VAL A N 1
ATOM 596 C CA . VAL A 1 85 ? 6.279 2.241 0.302 1.00 98.62 85 VAL A CA 1
ATOM 597 C C . VAL A 1 85 ? 6.266 3.133 1.530 1.00 98.62 85 VAL A C 1
ATOM 599 O O . VAL A 1 85 ? 7.306 3.675 1.902 1.00 98.62 85 VAL A O 1
ATOM 602 N N . ALA A 1 86 ? 5.102 3.293 2.145 1.00 98.31 86 ALA A N 1
ATOM 603 C CA . ALA A 1 86 ? 4.906 4.183 3.274 1.00 98.31 86 ALA A CA 1
ATOM 604 C C . ALA A 1 86 ? 4.084 3.526 4.380 1.00 98.31 86 ALA A C 1
ATOM 606 O O . ALA A 1 86 ? 3.166 2.766 4.093 1.00 98.31 86 ALA A O 1
ATOM 607 N N . GLU A 1 87 ? 4.406 3.836 5.630 1.00 98.31 87 GLU A N 1
ATOM 608 C CA . GLU A 1 87 ? 3.587 3.505 6.794 1.00 98.31 87 GLU A CA 1
ATOM 609 C C . GLU A 1 87 ? 2.532 4.596 7.005 1.00 98.31 87 GLU A C 1
ATOM 611 O O . GLU A 1 87 ? 2.802 5.789 6.814 1.00 98.31 87 GLU A O 1
ATOM 616 N N . LEU A 1 88 ? 1.322 4.175 7.363 1.00 98.25 88 LEU A N 1
ATOM 617 C CA . LEU A 1 88 ? 0.184 5.043 7.628 1.00 98.25 88 LEU A CA 1
ATOM 618 C C . LEU A 1 88 ? -0.196 4.970 9.103 1.00 98.25 88 LEU A C 1
ATOM 620 O O . LEU A 1 88 ? -0.239 3.886 9.679 1.00 98.25 88 LEU A O 1
ATOM 624 N N . ASP A 1 89 ? -0.563 6.109 9.682 1.00 97.06 89 ASP A N 1
ATOM 625 C CA . ASP A 1 89 ? -1.321 6.155 10.928 1.00 97.06 89 ASP A CA 1
ATOM 626 C C . ASP A 1 89 ? -2.791 5.786 10.641 1.00 97.06 89 ASP A C 1
ATOM 628 O O . ASP A 1 89 ? -3.491 6.562 9.976 1.00 97.06 89 ASP A O 1
ATOM 632 N N . PRO A 1 90 ? -3.304 4.644 11.139 1.00 95.81 90 PRO A N 1
ATOM 633 C CA . PRO A 1 90 ? -4.675 4.221 10.873 1.00 95.81 90 PRO A CA 1
ATOM 634 C C . PRO A 1 90 ? -5.738 5.132 11.500 1.00 95.81 90 PRO A C 1
ATOM 636 O O . PRO A 1 90 ? -6.889 5.091 11.074 1.00 95.81 90 PRO A O 1
ATOM 639 N N . ALA A 1 91 ? -5.387 5.954 12.496 1.00 95.94 91 ALA A N 1
ATOM 640 C CA . ALA A 1 91 ? -6.331 6.851 13.160 1.00 95.94 91 ALA A CA 1
ATOM 641 C C . ALA A 1 91 ? -6.549 8.165 12.394 1.00 95.94 91 ALA A C 1
ATOM 643 O O . ALA A 1 91 ? -7.617 8.766 12.505 1.00 95.94 91 ALA A O 1
ATOM 644 N N . SER A 1 92 ? -5.553 8.619 11.628 1.00 96.06 92 SER A N 1
ATOM 645 C CA . SER A 1 92 ? -5.583 9.917 10.936 1.00 96.06 92 SER A CA 1
ATOM 646 C C . SER A 1 92 ? -5.443 9.821 9.415 1.00 96.06 92 SER A C 1
ATOM 648 O O . SER A 1 92 ? -5.781 10.766 8.704 1.00 96.06 92 SER A O 1
ATOM 650 N N . GLY A 1 93 ? -4.945 8.695 8.901 1.00 95.75 93 GLY A N 1
ATOM 651 C CA . GLY A 1 93 ? -4.540 8.537 7.507 1.00 95.75 93 GLY A CA 1
ATOM 652 C C . GLY A 1 93 ? -3.208 9.208 7.168 1.00 95.75 93 GLY A C 1
ATOM 653 O O . GLY A 1 93 ? -2.805 9.170 6.010 1.00 95.75 93 GLY A O 1
ATOM 654 N N . ALA A 1 94 ? -2.514 9.821 8.131 1.00 96.12 94 ALA A N 1
ATOM 655 C CA . ALA A 1 94 ? -1.247 10.495 7.877 1.00 96.12 94 ALA A CA 1
ATOM 656 C C . ALA A 1 94 ? -0.133 9.502 7.514 1.00 96.12 94 ALA A C 1
ATOM 658 O O . ALA A 1 94 ? -0.041 8.414 8.080 1.00 96.12 94 ALA A O 1
ATOM 659 N N . VAL A 1 95 ? 0.757 9.907 6.607 1.00 97.69 95 VAL A N 1
ATOM 660 C CA . VAL A 1 95 ? 1.987 9.159 6.316 1.00 97.69 95 VAL A CA 1
ATOM 661 C C . VAL A 1 95 ? 3.014 9.414 7.420 1.00 97.69 95 VAL A C 1
ATOM 663 O O . VAL A 1 95 ? 3.434 10.554 7.620 1.00 97.69 95 VAL A O 1
ATOM 666 N N . THR A 1 96 ? 3.430 8.361 8.127 1.00 96.62 96 THR A N 1
ATOM 667 C CA . THR A 1 96 ? 4.362 8.444 9.271 1.00 96.62 96 THR A CA 1
ATOM 668 C C . THR A 1 96 ? 5.813 8.150 8.887 1.00 96.62 96 THR A C 1
ATOM 670 O O . THR A 1 96 ? 6.738 8.613 9.553 1.00 96.62 96 THR A O 1
ATOM 673 N N . GLY A 1 97 ? 6.029 7.447 7.776 1.00 96.44 97 GLY A N 1
ATOM 674 C CA . GLY A 1 97 ? 7.344 7.189 7.197 1.00 96.44 97 GLY A CA 1
ATOM 675 C C . GLY A 1 97 ? 7.211 6.676 5.769 1.00 96.44 97 GLY A C 1
ATOM 676 O O . GLY A 1 97 ? 6.241 5.998 5.449 1.00 96.44 97 GLY A O 1
ATOM 677 N N . ALA A 1 98 ? 8.164 7.002 4.895 1.00 97.81 98 ALA A N 1
ATOM 678 C CA . ALA A 1 98 ? 8.123 6.590 3.494 1.00 97.81 98 ALA A CA 1
ATOM 679 C C . ALA A 1 98 ? 9.518 6.296 2.938 1.00 97.81 98 ALA A C 1
ATOM 681 O O . ALA A 1 98 ? 10.482 6.997 3.242 1.00 97.81 98 ALA A O 1
ATOM 682 N N . THR A 1 99 ? 9.603 5.272 2.090 1.00 98.50 99 THR A N 1
ATOM 683 C CA . THR A 1 99 ? 10.816 4.882 1.369 1.00 98.50 99 THR A CA 1
ATOM 684 C C . THR A 1 99 ? 10.576 4.982 -0.139 1.00 98.50 99 THR A C 1
ATOM 686 O O . THR A 1 99 ? 9.741 4.240 -0.667 1.00 98.50 99 THR A O 1
ATOM 689 N N . PRO A 1 100 ? 11.293 5.866 -0.859 1.00 98.25 100 PRO A N 1
ATOM 690 C CA . PRO A 1 100 ? 11.233 5.908 -2.314 1.00 98.25 100 PRO A CA 1
ATOM 691 C C . PRO A 1 100 ? 11.951 4.704 -2.930 1.00 98.25 100 PRO A C 1
ATOM 693 O O . PRO A 1 100 ? 13.093 4.403 -2.585 1.00 98.25 100 PRO A O 1
ATOM 696 N N . LEU A 1 101 ? 11.308 4.043 -3.891 1.00 98.38 101 LEU A N 1
ATOM 697 C CA . LEU A 1 101 ? 11.849 2.877 -4.591 1.00 98.38 101 LEU A CA 1
ATOM 698 C C . LEU A 1 101 ? 12.266 3.266 -6.012 1.00 98.38 101 LEU A C 1
ATOM 700 O O . LEU A 1 101 ? 11.592 2.958 -6.990 1.00 98.38 101 LEU A O 1
ATOM 704 N N . ASN A 1 102 ? 13.398 3.963 -6.128 1.00 97.31 102 ASN A N 1
ATOM 705 C CA . ASN A 1 102 ? 13.857 4.571 -7.388 1.00 97.31 102 ASN A CA 1
ATOM 706 C C . ASN A 1 102 ? 14.130 3.570 -8.527 1.00 97.31 102 ASN A C 1
ATOM 708 O O . ASN A 1 102 ? 14.188 3.967 -9.687 1.00 97.31 102 ASN A O 1
ATOM 712 N N . THR A 1 103 ? 14.341 2.292 -8.206 1.00 96.88 103 THR A N 1
ATOM 713 C CA . THR A 1 103 ? 14.601 1.225 -9.186 1.00 96.88 103 THR A CA 1
ATOM 714 C C . THR A 1 103 ? 13.333 0.517 -9.660 1.00 96.88 103 THR A C 1
ATOM 716 O O . THR A 1 103 ? 13.397 -0.237 -10.629 1.00 96.88 103 THR A O 1
ATOM 719 N N . VAL A 1 104 ? 12.190 0.743 -9.004 1.00 97.19 104 VAL A N 1
ATOM 720 C CA . VAL A 1 104 ? 10.902 0.152 -9.384 1.00 97.19 104 VAL A CA 1
ATOM 721 C C . VAL A 1 104 ? 10.229 1.054 -10.415 1.00 97.19 104 VAL A C 1
ATOM 723 O O . VAL A 1 104 ? 10.095 2.261 -10.213 1.00 97.19 104 VAL A O 1
ATOM 726 N N . GLU A 1 105 ? 9.810 0.468 -11.537 1.00 93.19 105 GLU A N 1
ATOM 727 C CA . GLU A 1 105 ? 9.078 1.192 -12.580 1.00 93.19 105 GLU A CA 1
ATOM 728 C C . GLU A 1 105 ? 7.721 1.695 -12.069 1.00 93.19 105 GLU A C 1
ATOM 730 O O . GLU A 1 105 ? 7.091 1.053 -11.229 1.00 93.19 105 GLU A O 1
ATOM 735 N N . ILE A 1 106 ? 7.246 2.823 -12.603 1.00 95.75 106 ILE A N 1
ATOM 736 C CA . ILE A 1 106 ? 5.907 3.340 -12.298 1.00 95.75 106 ILE A CA 1
ATOM 737 C C . ILE A 1 106 ? 4.875 2.484 -13.055 1.00 95.75 106 ILE A C 1
ATOM 739 O O . ILE A 1 106 ? 4.876 2.501 -14.288 1.00 95.75 106 ILE A O 1
ATOM 743 N N . PRO A 1 107 ? 3.997 1.735 -12.362 1.00 95.81 107 PRO A N 1
ATOM 744 C CA . PRO A 1 107 ? 3.069 0.814 -13.009 1.00 95.81 107 PRO A CA 1
ATOM 745 C C . PRO A 1 107 ? 1.776 1.470 -13.516 1.00 95.81 107 PRO A C 1
ATOM 747 O O . PRO A 1 107 ? 1.297 2.458 -12.966 1.00 95.81 107 PRO A O 1
ATOM 750 N N . ASN A 1 108 ? 1.119 0.804 -14.473 1.00 93.25 108 ASN A N 1
ATOM 751 C CA . ASN A 1 108 ? -0.279 1.051 -14.867 1.00 93.25 108 ASN A CA 1
ATOM 752 C C . ASN A 1 108 ? -1.277 0.076 -14.201 1.00 93.25 108 ASN A C 1
ATOM 754 O O . ASN A 1 108 ? -2.491 0.288 -14.226 1.00 93.25 108 ASN A O 1
ATOM 758 N N . ALA A 1 109 ? -0.787 -1.025 -13.632 1.00 94.25 109 ALA A N 1
ATOM 759 C CA . ALA A 1 109 ? -1.505 -1.897 -12.709 1.00 94.25 109 ALA A CA 1
ATOM 760 C C . ALA A 1 109 ? -0.583 -2.289 -11.569 1.00 94.25 109 ALA A C 1
ATOM 762 O O . ALA A 1 109 ? 0.575 -2.645 -11.798 1.00 94.25 109 ALA A O 1
ATOM 763 N N . TRP A 1 110 ? -1.123 -2.248 -10.361 1.00 96.25 110 TRP A N 1
ATOM 764 C CA . TRP A 1 110 ? -0.371 -2.546 -9.166 1.00 96.25 110 TRP A CA 1
ATOM 765 C C . TRP A 1 110 ? -1.186 -3.379 -8.190 1.00 96.25 110 TRP A C 1
ATOM 767 O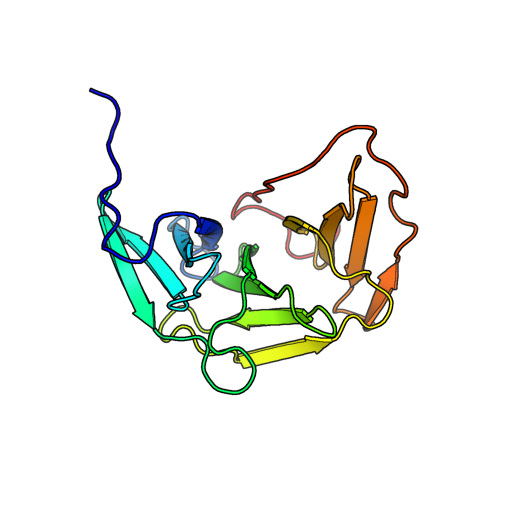 O . TRP A 1 110 ? -2.414 -3.334 -8.192 1.00 96.25 110 TRP A O 1
ATOM 777 N N . ALA A 1 111 ? -0.469 -4.130 -7.366 1.00 97.25 111 ALA A N 1
ATOM 778 C CA . ALA A 1 111 ? -0.973 -4.704 -6.135 1.00 97.25 111 ALA A CA 1
ATOM 779 C C . ALA A 1 111 ? 0.139 -4.669 -5.079 1.00 97.25 111 ALA A C 1
ATOM 781 O O . ALA A 1 111 ? 1.305 -4.413 -5.410 1.00 97.25 111 ALA A O 1
ATOM 782 N N . PHE A 1 112 ? -0.193 -4.961 -3.824 1.00 97.94 112 PHE A N 1
ATOM 783 C CA . PHE A 1 112 ? 0.754 -4.848 -2.723 1.00 97.94 112 PHE A CA 1
ATOM 784 C C . PHE A 1 112 ? 0.498 -5.895 -1.642 1.00 97.94 112 PHE A C 1
ATOM 786 O O . PHE A 1 112 ? -0.646 -6.217 -1.345 1.00 97.94 112 PHE A O 1
ATOM 793 N N . SER A 1 113 ? 1.563 -6.450 -1.066 1.00 97.69 113 SER A N 1
AT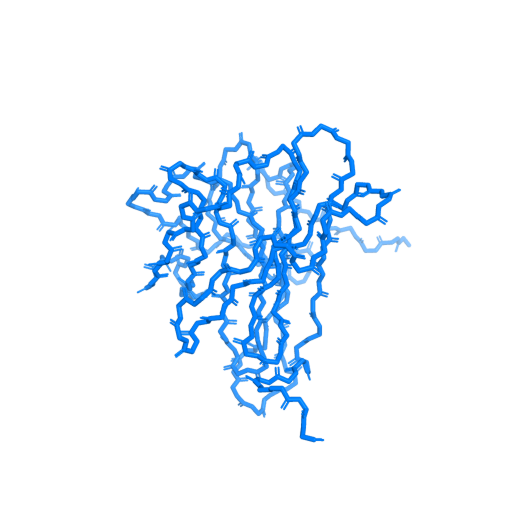OM 794 C CA . SER A 1 113 ? 1.438 -7.400 0.040 1.00 97.69 113 SER A CA 1
ATOM 795 C C . SER A 1 113 ? 2.654 -7.385 0.955 1.00 97.69 113 SER A C 1
ATOM 797 O O . SER A 1 113 ? 3.789 -7.334 0.478 1.00 97.69 113 SER A O 1
ATOM 799 N N . PHE A 1 114 ? 2.416 -7.526 2.254 1.00 97.56 114 PHE A N 1
ATOM 800 C CA . PHE A 1 114 ? 3.424 -7.814 3.269 1.00 97.56 114 PHE A CA 1
ATOM 801 C C . PHE A 1 114 ? 3.560 -9.319 3.549 1.00 97.56 114 PHE A C 1
ATOM 803 O O . PHE A 1 114 ? 2.568 -10.016 3.758 1.00 97.56 114 PHE A O 1
ATOM 810 N N . TRP A 1 115 ? 4.787 -9.832 3.641 1.00 96.44 115 TRP A N 1
ATOM 811 C CA . TRP A 1 115 ? 5.010 -11.174 4.177 1.00 96.44 115 TRP A CA 1
ATOM 812 C C . TRP A 1 115 ? 6.414 -11.336 4.748 1.00 96.44 115 TRP A C 1
ATOM 814 O O . TRP A 1 115 ? 7.409 -11.045 4.082 1.00 96.44 115 TRP A O 1
ATOM 824 N N . GLY A 1 116 ? 6.505 -11.861 5.969 1.00 95.75 116 GLY A N 1
ATOM 825 C CA . GLY A 1 116 ? 7.773 -12.251 6.574 1.00 95.75 116 GLY A CA 1
ATOM 826 C C . GLY A 1 116 ? 8.734 -11.083 6.786 1.00 95.75 116 GLY A C 1
ATOM 827 O O . GLY A 1 116 ? 9.940 -11.279 6.691 1.00 95.75 116 GLY A O 1
ATOM 828 N N . GLY A 1 117 ? 8.221 -9.877 7.029 1.00 96.25 117 GLY A N 1
ATOM 829 C CA . GLY A 1 117 ? 9.036 -8.674 7.226 1.00 96.25 117 GLY A CA 1
ATOM 830 C C . GLY A 1 117 ? 9.322 -7.880 5.951 1.00 96.25 117 GLY A C 1
ATOM 831 O O . GLY A 1 117 ? 9.812 -6.759 6.047 1.00 96.25 117 GLY A O 1
ATOM 832 N N . ASP A 1 118 ? 8.962 -8.416 4.783 1.00 98.06 118 ASP A N 1
ATOM 833 C CA . ASP A 1 118 ? 9.229 -7.796 3.489 1.00 98.06 118 ASP A CA 1
ATOM 834 C C . ASP A 1 118 ? 7.951 -7.392 2.763 1.00 98.06 118 ASP A C 1
ATOM 836 O O . ASP A 1 118 ? 6.856 -7.903 3.015 1.00 98.06 118 ASP A O 1
ATOM 840 N N . PHE A 1 119 ? 8.123 -6.498 1.798 1.00 98.44 119 PHE A N 1
ATOM 841 C CA . PHE A 1 119 ? 7.065 -6.032 0.926 1.00 98.44 119 PHE A CA 1
ATOM 842 C C . PHE A 1 119 ? 7.243 -6.564 -0.490 1.00 98.44 119 PHE A C 1
ATOM 844 O O . PHE A 1 119 ? 8.339 -6.540 -1.052 1.00 98.44 119 PHE A O 1
ATOM 851 N N . TYR A 1 120 ? 6.136 -6.992 -1.087 1.00 98.25 120 TYR A N 1
ATOM 852 C CA . TYR A 1 120 ? 6.073 -7.485 -2.454 1.00 98.25 120 TYR A CA 1
ATOM 853 C C . TYR A 1 120 ? 5.187 -6.549 -3.265 1.00 98.25 120 TYR A C 1
ATOM 855 O O . TYR A 1 120 ? 4.017 -6.330 -2.942 1.00 98.25 120 TYR A O 1
ATOM 863 N N . LEU A 1 121 ? 5.781 -5.971 -4.303 1.00 98.31 121 LEU A N 1
ATOM 864 C CA . LEU A 1 121 ? 5.159 -4.991 -5.175 1.00 98.31 121 LEU A CA 1
ATOM 865 C C . LEU A 1 121 ? 4.922 -5.635 -6.530 1.00 98.31 121 LEU A C 1
ATOM 867 O O . LEU A 1 121 ? 5.873 -5.924 -7.265 1.00 98.31 121 LEU A O 1
ATOM 871 N N . TYR A 1 122 ? 3.655 -5.849 -6.858 1.00 97.81 122 TYR A N 1
ATOM 872 C CA . TYR A 1 122 ? 3.255 -6.422 -8.134 1.00 97.81 122 TYR A CA 1
ATOM 873 C C . TYR A 1 122 ? 3.055 -5.264 -9.097 1.00 97.81 122 TYR A C 1
ATOM 875 O O . TYR A 1 122 ? 2.175 -4.441 -8.872 1.00 97.81 122 TYR A O 1
ATOM 883 N N . THR A 1 123 ? 3.877 -5.161 -10.136 1.00 97.50 123 THR A N 1
ATOM 884 C CA . THR A 1 123 ? 3.853 -4.020 -11.064 1.00 97.50 123 THR A CA 1
ATOM 885 C C . THR A 1 123 ? 3.664 -4.499 -12.494 1.00 97.50 123 THR A C 1
ATOM 887 O O . THR A 1 123 ? 4.330 -5.433 -12.931 1.00 97.50 123 THR A O 1
ATOM 890 N N . ALA A 1 124 ? 2.759 -3.858 -13.233 1.00 96.62 124 ALA A N 1
ATOM 891 C CA . ALA A 1 124 ? 2.554 -4.081 -14.661 1.00 96.62 124 ALA A CA 1
ATOM 892 C C . ALA A 1 124 ? 2.424 -2.745 -15.402 1.00 96.62 124 ALA A C 1
ATOM 894 O O . ALA A 1 124 ? 1.538 -1.943 -15.101 1.00 96.62 124 ALA A O 1
ATOM 895 N N . SER A 1 125 ? 3.268 -2.529 -16.411 1.00 89.31 125 SER A N 1
ATOM 896 C CA . SER A 1 125 ? 3.221 -1.332 -17.263 1.00 89.31 125 SER A CA 1
ATOM 897 C C . SER A 1 125 ? 2.267 -1.498 -18.454 1.00 89.31 125 SER A C 1
ATOM 899 O O . SER A 1 125 ? 1.579 -0.552 -18.821 1.00 89.31 125 SER A O 1
ATOM 901 N N . LEU A 1 126 ? 2.153 -2.695 -19.041 1.00 79.69 126 LEU A N 1
ATOM 902 C CA . LEU A 1 126 ? 1.251 -2.949 -20.180 1.00 79.69 126 LEU A CA 1
ATOM 903 C C . LEU A 1 126 ? 0.519 -4.294 -20.067 1.00 79.69 126 LEU A C 1
ATOM 905 O O . LEU A 1 126 ? -0.710 -4.321 -20.127 1.00 79.69 126 LEU A O 1
ATOM 909 N N . ALA A 1 127 ? 1.270 -5.384 -19.891 1.00 87.56 127 ALA A N 1
ATOM 910 C CA . ALA A 1 127 ? 0.763 -6.756 -19.918 1.00 87.56 127 ALA A CA 1
ATOM 911 C C . ALA A 1 127 ? 0.934 -7.445 -18.554 1.00 87.56 127 ALA A C 1
ATOM 913 O O . ALA A 1 127 ? 0.259 -7.074 -17.590 1.00 87.56 127 ALA A O 1
ATOM 914 N N . ASP A 1 128 ? 1.826 -8.430 -18.490 1.00 96.31 128 ASP A N 1
ATOM 915 C CA . ASP A 1 128 ? 2.027 -9.267 -17.317 1.00 96.31 128 ASP A CA 1
ATOM 916 C C . ASP A 1 128 ? 2.726 -8.510 -16.193 1.00 96.31 128 ASP A C 1
ATOM 918 O O . ASP A 1 128 ? 3.527 -7.594 -16.415 1.00 96.31 128 ASP A O 1
ATOM 922 N N . SER A 1 129 ? 2.412 -8.907 -14.966 1.00 97.38 129 SER A N 1
ATOM 923 C CA . SER A 1 129 ? 3.058 -8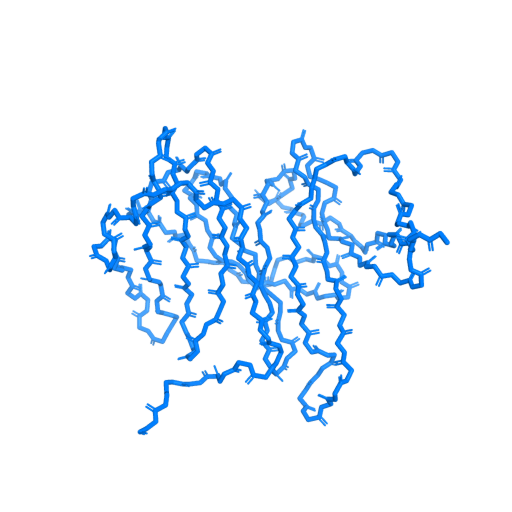.352 -13.790 1.00 97.38 129 SER A CA 1
ATOM 924 C C . SER A 1 129 ? 4.437 -8.969 -13.564 1.00 97.38 129 SER A C 1
ATOM 926 O O . SER A 1 129 ? 4.680 -10.149 -13.825 1.00 97.38 129 SER A O 1
ATOM 928 N N . ARG A 1 130 ? 5.332 -8.166 -12.998 1.00 97.19 130 ARG A N 1
ATOM 929 C CA . ARG A 1 130 ? 6.514 -8.633 -12.268 1.00 97.19 130 ARG A CA 1
ATOM 930 C C . ARG A 1 130 ? 6.271 -8.499 -10.767 1.00 97.19 130 ARG A C 1
ATOM 932 O O . ARG A 1 130 ? 5.362 -7.778 -10.350 1.00 97.19 130 ARG A O 1
ATOM 939 N N . VAL A 1 131 ? 7.105 -9.150 -9.967 1.00 98.06 131 VAL A N 1
ATOM 940 C CA . VAL A 1 131 ? 7.145 -8.981 -8.512 1.00 98.06 131 VAL A CA 1
ATOM 941 C C . VAL A 1 131 ? 8.491 -8.388 -8.139 1.00 98.06 131 VAL A C 1
ATOM 943 O O . VAL A 1 131 ? 9.531 -8.980 -8.419 1.00 98.06 131 VAL A O 1
ATOM 946 N N . ASN A 1 132 ? 8.457 -7.226 -7.494 1.00 98.31 132 ASN A N 1
ATOM 947 C CA . ASN A 1 132 ? 9.621 -6.609 -6.874 1.00 98.31 132 ASN A CA 1
ATOM 948 C C . ASN A 1 132 ? 9.552 -6.870 -5.370 1.00 98.31 132 ASN A C 1
ATOM 950 O O . ASN A 1 132 ? 8.471 -6.782 -4.785 1.00 98.31 132 ASN A O 1
ATOM 954 N N . ARG A 1 133 ? 10.686 -7.162 -4.738 1.00 98.56 133 ARG A N 1
ATOM 955 C CA . ARG A 1 133 ? 10.767 -7.357 -3.287 1.00 98.56 133 ARG A CA 1
ATOM 956 C C . ARG A 1 133 ? 11.532 -6.205 -2.657 1.00 98.56 133 ARG A C 1
ATOM 958 O O . ARG A 1 133 ? 12.681 -5.967 -3.014 1.00 98.56 133 ARG A O 1
ATOM 965 N N . PHE A 1 134 ? 10.906 -5.521 -1.711 1.00 98.69 134 PHE A N 1
ATOM 966 C CA . PHE A 1 134 ? 11.543 -4.511 -0.875 1.00 98.69 134 PHE A CA 1
ATOM 967 C C . PHE A 1 134 ? 11.734 -5.066 0.537 1.00 98.69 134 PHE A C 1
ATOM 969 O O . PHE A 1 134 ? 10.778 -5.557 1.140 1.00 98.69 134 PHE A O 1
ATOM 976 N N . ARG A 1 135 ? 12.964 -4.982 1.054 1.00 98.25 135 ARG A N 1
ATOM 977 C CA . ARG A 1 135 ? 13.325 -5.401 2.412 1.00 98.25 135 ARG A CA 1
ATOM 978 C C . ARG A 1 135 ? 13.599 -4.178 3.288 1.00 98.25 135 ARG A C 1
ATOM 980 O O . ARG A 1 135 ? 14.666 -3.576 3.176 1.00 98.25 135 ARG A O 1
ATOM 987 N N . PRO A 1 136 ? 12.688 -3.810 4.201 1.00 97.25 136 PRO A N 1
ATOM 988 C CA . PRO A 1 136 ? 12.915 -2.702 5.127 1.00 97.25 136 PRO A CA 1
ATOM 989 C C . PRO A 1 136 ? 14.129 -2.901 6.042 1.00 97.25 136 PRO A C 1
ATOM 991 O O . PRO A 1 136 ? 14.733 -1.924 6.468 1.00 97.25 136 PRO A O 1
ATOM 994 N N . ALA A 1 137 ? 14.494 -4.154 6.340 1.00 96.62 137 ALA A N 1
ATOM 995 C CA . ALA A 1 137 ? 15.580 -4.479 7.266 1.00 96.62 137 ALA A CA 1
ATOM 996 C C . ALA A 1 137 ? 16.961 -3.971 6.807 1.00 96.62 137 ALA A C 1
ATOM 998 O O . ALA A 1 137 ? 17.797 -3.650 7.648 1.00 96.62 137 ALA A O 1
ATOM 999 N N . ASP A 1 138 ? 17.201 -3.902 5.494 1.00 96.88 138 ASP A N 1
ATOM 1000 C CA . ASP A 1 138 ? 18.473 -3.457 4.908 1.00 96.88 138 ASP A CA 1
ATOM 1001 C C . ASP A 1 138 ? 18.309 -2.423 3.778 1.00 96.88 138 ASP A C 1
ATOM 1003 O O . ASP A 1 138 ? 19.295 -1.950 3.213 1.00 96.88 138 ASP A O 1
ATOM 1007 N N . GLY A 1 139 ? 17.070 -2.053 3.448 1.00 97.12 139 GLY A N 1
ATOM 1008 C CA . GLY A 1 139 ? 16.748 -1.117 2.376 1.00 97.12 139 GLY A CA 1
ATOM 1009 C C . GLY A 1 139 ? 16.884 -1.702 0.965 1.00 97.12 139 GLY A C 1
ATOM 1010 O O . GLY A 1 139 ? 16.763 -0.955 -0.007 1.00 97.12 139 GLY A O 1
ATOM 1011 N N . SER A 1 140 ? 17.147 -3.006 0.817 1.00 98.19 140 SER A N 1
ATOM 1012 C CA . SER A 1 140 ? 17.360 -3.624 -0.493 1.00 98.19 140 SER A CA 1
ATOM 1013 C C . SER A 1 140 ? 16.068 -3.738 -1.303 1.00 98.19 140 SER A C 1
ATOM 1015 O O . SER A 1 140 ? 14.992 -4.046 -0.783 1.00 98.19 140 SER A O 1
ATOM 1017 N N . VAL A 1 141 ? 16.192 -3.509 -2.612 1.00 98.62 141 VAL A N 1
ATOM 1018 C CA . VAL A 1 141 ? 15.109 -3.662 -3.590 1.00 98.62 141 VAL A CA 1
ATOM 1019 C C . VAL A 1 141 ? 15.561 -4.633 -4.674 1.00 98.62 141 VAL A C 1
ATOM 1021 O O . VAL A 1 141 ? 16.489 -4.341 -5.426 1.00 98.62 141 VAL A O 1
ATOM 1024 N N . ASP A 1 142 ? 14.894 -5.778 -4.761 1.00 98.38 142 ASP A N 1
ATOM 1025 C CA . ASP A 1 142 ? 15.109 -6.794 -5.788 1.00 98.38 142 ASP A CA 1
ATOM 1026 C C . ASP A 1 142 ? 14.002 -6.706 -6.846 1.00 98.38 142 ASP A C 1
ATOM 1028 O O . ASP A 1 142 ? 12.875 -7.159 -6.634 1.00 98.38 142 ASP A O 1
ATOM 1032 N N . THR A 1 143 ? 14.321 -6.104 -7.992 1.00 97.62 143 THR A N 1
ATOM 1033 C CA . THR A 1 143 ? 13.410 -5.969 -9.143 1.00 97.62 143 THR A CA 1
ATOM 1034 C C . THR A 1 143 ? 13.436 -7.180 -10.081 1.00 97.62 143 THR A C 1
ATOM 1036 O O . THR A 1 143 ? 12.710 -7.213 -11.080 1.00 97.62 143 THR A O 1
ATOM 1039 N N . ALA A 1 144 ? 14.260 -8.184 -9.765 1.00 96.75 144 ALA A N 1
ATOM 1040 C CA . ALA A 1 144 ? 14.382 -9.442 -10.490 1.00 96.75 144 ALA A CA 1
ATOM 1041 C C . ALA A 1 144 ? 13.793 -10.636 -9.716 1.00 96.75 144 ALA A C 1
ATOM 1043 O O . ALA A 1 144 ? 13.916 -11.766 -10.186 1.00 96.75 144 ALA A O 1
ATOM 1044 N N . TYR A 1 145 ? 13.121 -10.394 -8.582 1.00 97.75 145 TYR A N 1
ATOM 1045 C CA . TYR A 1 145 ? 12.555 -11.443 -7.731 1.00 97.75 145 TYR A CA 1
ATOM 1046 C C . TYR A 1 145 ? 11.615 -12.380 -8.508 1.00 97.75 145 TYR A C 1
ATOM 1048 O O . TYR A 1 145 ? 11.797 -13.595 -8.490 1.00 97.75 145 TYR A O 1
ATOM 1056 N N . VAL A 1 146 ? 10.660 -11.817 -9.260 1.00 97.81 146 VAL A N 1
ATOM 1057 C CA . VAL A 1 146 ? 9.957 -12.520 -10.346 1.00 97.81 146 VAL A CA 1
ATOM 1058 C C . VAL A 1 146 ? 9.792 -11.559 -11.514 1.00 97.81 146 VAL A C 1
ATOM 1060 O O . VAL A 1 146 ? 9.069 -10.574 -11.408 1.00 97.81 146 VAL A O 1
ATOM 1063 N N . THR A 1 147 ? 10.442 -11.826 -12.643 1.00 96.31 147 THR A N 1
ATOM 1064 C CA . THR A 1 147 ? 10.476 -10.888 -13.779 1.00 96.31 147 THR A CA 1
ATOM 1065 C C . THR A 1 147 ? 9.241 -10.946 -14.677 1.00 96.31 147 THR A C 1
ATOM 1067 O O . THR A 1 147 ? 8.961 -9.969 -15.369 1.00 96.31 147 THR A O 1
ATOM 1070 N N . ASN A 1 148 ? 8.501 -12.059 -14.664 1.00 96.06 148 ASN A N 1
ATOM 1071 C CA . ASN A 1 148 ? 7.220 -12.212 -15.347 1.00 96.06 148 ASN A CA 1
ATOM 1072 C C . ASN A 1 148 ? 6.394 -13.327 -14.679 1.00 96.06 148 ASN A C 1
ATOM 1074 O O . ASN A 1 148 ? 6.860 -14.462 -14.588 1.00 96.06 148 ASN A O 1
ATOM 1078 N N . VAL A 1 149 ? 5.177 -13.014 -14.228 1.00 96.69 149 VAL A N 1
ATOM 1079 C CA . VAL A 1 149 ? 4.238 -13.995 -13.645 1.00 96.69 149 VAL A CA 1
ATOM 1080 C C . VAL A 1 149 ? 3.333 -14.681 -14.682 1.00 96.69 149 VAL A C 1
ATOM 1082 O O . VAL A 1 149 ? 2.669 -15.658 -14.351 1.00 96.69 149 VAL A O 1
ATOM 1085 N N . GLY A 1 150 ? 3.299 -14.195 -15.928 1.00 96.75 150 GLY A N 1
ATOM 1086 C CA . GLY A 1 150 ? 2.505 -14.737 -17.041 1.00 96.75 150 GLY A CA 1
ATOM 1087 C C . GLY A 1 150 ? 1.045 -14.276 -17.085 1.00 96.75 150 GLY A C 1
ATOM 1088 O O . GLY A 1 150 ? 0.257 -14.804 -17.868 1.00 96.75 150 GLY A O 1
ATOM 1089 N N . PHE A 1 151 ? 0.664 -13.336 -16.217 1.00 95.69 151 PHE A N 1
ATOM 1090 C CA . PHE A 1 151 ? -0.647 -12.692 -16.210 1.00 95.69 151 PHE A CA 1
ATOM 1091 C C . PHE A 1 151 ? -0.593 -11.339 -15.490 1.00 95.69 151 PHE A C 1
ATOM 1093 O O . PHE A 1 151 ? 0.381 -10.997 -14.817 1.00 95.69 151 PHE A O 1
ATOM 1100 N N . ARG A 1 152 ? -1.660 -10.546 -15.613 1.00 96.19 152 ARG A N 1
ATOM 1101 C CA . ARG A 1 152 ? -1.778 -9.247 -14.940 1.00 96.19 152 ARG A CA 1
ATOM 1102 C C . ARG A 1 152 ? -2.370 -9.403 -13.540 1.00 96.19 152 ARG A C 1
ATOM 1104 O O . ARG A 1 152 ? -3.509 -9.839 -13.393 1.00 96.19 152 ARG A O 1
ATOM 1111 N N . ILE A 1 153 ? -1.628 -8.974 -12.525 1.00 95.31 153 ILE A N 1
ATOM 1112 C CA . ILE A 1 153 ? -2.082 -8.898 -11.133 1.00 95.31 153 ILE A CA 1
ATOM 1113 C C . ILE A 1 153 ? -2.684 -7.509 -10.894 1.00 95.31 153 ILE A C 1
ATOM 1115 O O . ILE A 1 153 ? -2.067 -6.490 -11.204 1.00 95.31 153 ILE A O 1
ATOM 1119 N N . VAL A 1 154 ? -3.911 -7.473 -10.368 1.00 90.88 154 VAL A N 1
ATOM 1120 C CA . VAL A 1 154 ? -4.666 -6.233 -10.081 1.00 90.88 154 VAL A CA 1
ATOM 1121 C C . VAL A 1 154 ? -5.100 -6.110 -8.620 1.00 90.88 154 VAL A C 1
ATOM 1123 O O . VAL A 1 154 ? -5.769 -5.148 -8.267 1.00 90.88 154 VAL A O 1
ATOM 1126 N N . GLY A 1 155 ? -4.757 -7.099 -7.796 1.00 90.88 155 GLY A N 1
ATOM 1127 C CA . GLY A 1 155 ? -5.047 -7.125 -6.372 1.00 90.88 155 GLY A CA 1
ATOM 1128 C C . GLY A 1 155 ? -4.260 -8.242 -5.696 1.00 90.88 155 GLY A C 1
ATOM 1129 O O . GLY A 1 155 ? -4.046 -9.306 -6.279 1.00 90.88 155 GLY A O 1
ATOM 1130 N N . ALA A 1 156 ? -3.814 -7.971 -4.478 1.00 91.88 156 ALA A N 1
ATOM 1131 C CA . ALA A 1 156 ? -3.157 -8.908 -3.585 1.00 91.88 156 ALA A CA 1
ATOM 1132 C C . ALA A 1 156 ? -3.584 -8.529 -2.168 1.00 91.88 156 ALA A C 1
ATOM 1134 O O . ALA A 1 156 ? -3.795 -7.357 -1.878 1.00 91.88 156 ALA A O 1
ATOM 1135 N N . GLY A 1 157 ? -3.759 -9.526 -1.312 1.00 82.62 157 GLY A N 1
ATOM 1136 C CA . GLY A 1 157 ? -4.157 -9.330 0.072 1.00 82.62 157 GLY A CA 1
ATOM 1137 C C . GLY A 1 157 ? -3.409 -10.314 0.946 1.00 82.62 157 GLY A C 1
ATOM 1138 O O . GLY A 1 157 ? -3.049 -11.407 0.502 1.00 82.62 157 GLY A O 1
ATOM 1139 N N . VAL A 1 158 ? -3.158 -9.912 2.182 1.00 87.88 158 VAL A N 1
ATOM 1140 C CA . VAL A 1 158 ? -2.445 -10.729 3.160 1.00 87.88 158 VAL A CA 1
ATOM 1141 C C . VAL A 1 158 ? -3.364 -11.005 4.325 1.00 87.88 158 VAL A C 1
ATOM 1143 O O . VAL A 1 158 ? -4.193 -10.172 4.685 1.00 87.88 158 VAL A O 1
ATOM 1146 N N . SER A 1 159 ? -3.221 -12.191 4.904 1.00 85.94 159 SER A N 1
ATOM 1147 C CA . SER A 1 159 ? -3.842 -12.470 6.190 1.00 85.94 159 SER A CA 1
ATOM 1148 C C . SER A 1 159 ? -3.174 -11.610 7.258 1.00 85.94 159 SER A C 1
ATOM 1150 O O . SER A 1 159 ? -1.954 -11.447 7.259 1.00 85.94 159 SER A O 1
ATOM 1152 N N . THR A 1 160 ? -3.959 -11.137 8.214 1.00 86.88 160 THR A N 1
ATOM 1153 C CA . THR A 1 160 ? -3.476 -10.533 9.461 1.00 86.88 160 THR A CA 1
ATOM 1154 C C . THR A 1 160 ? -2.663 -11.509 10.319 1.00 86.88 160 THR A C 1
ATOM 1156 O O . THR A 1 160 ? -1.893 -11.090 11.173 1.00 86.88 160 THR A O 1
ATOM 1159 N N . CYS A 1 161 ? -2.713 -12.815 10.037 1.00 88.00 161 CYS A N 1
ATOM 1160 C CA . CYS A 1 161 ? -1.819 -13.818 10.620 1.00 88.00 161 CYS A CA 1
ATOM 1161 C C . CYS A 1 161 ? -0.487 -13.976 9.860 1.00 88.00 161 CYS A C 1
ATOM 1163 O O . CYS A 1 161 ? 0.288 -14.882 10.176 1.00 88.00 161 CYS A O 1
ATOM 1165 N N . ALA A 1 162 ? -0.216 -13.163 8.830 1.00 88.75 162 ALA A N 1
ATOM 1166 C CA . ALA A 1 162 ? 1.040 -13.234 8.092 1.00 88.75 162 ALA A CA 1
ATOM 1167 C C . ALA A 1 162 ? 2.235 -13.008 9.036 1.00 88.75 162 ALA A C 1
ATOM 1169 O O . ALA A 1 162 ? 2.198 -12.121 9.895 1.00 88.75 162 ALA A O 1
ATOM 1170 N N . PRO A 1 163 ? 3.313 -13.797 8.889 1.00 90.75 163 PRO A N 1
ATOM 1171 C CA . PRO A 1 163 ? 4.433 -13.725 9.807 1.00 90.75 163 PRO A CA 1
ATOM 1172 C C . PRO A 1 163 ? 5.154 -12.381 9.669 1.00 90.75 163 PRO A C 1
ATOM 1174 O O . PRO A 1 163 ? 5.320 -11.859 8.566 1.00 90.75 163 PRO A O 1
ATOM 1177 N N . LEU A 1 164 ? 5.618 -11.834 10.795 1.00 92.69 164 LEU A N 1
ATOM 1178 C CA . LEU A 1 164 ? 6.365 -10.570 10.823 1.00 92.69 164 LEU A CA 1
ATOM 1179 C C . LEU A 1 164 ? 7.835 -10.730 10.416 1.00 92.69 164 LEU A C 1
ATOM 1181 O O . LEU A 1 164 ? 8.517 -9.747 10.144 1.00 92.69 164 LEU A O 1
ATOM 1185 N N . THR A 1 165 ? 8.321 -11.966 10.385 1.00 91.81 165 THR A N 1
ATOM 1186 C CA . THR A 1 165 ? 9.686 -12.343 10.016 1.00 91.81 165 THR A CA 1
ATOM 1187 C C . THR A 1 165 ? 9.652 -13.580 9.124 1.00 91.81 165 THR A C 1
ATOM 1189 O O . THR A 1 165 ? 8.651 -14.304 9.126 1.00 91.81 165 THR A O 1
ATOM 1192 N N . PRO A 1 166 ? 10.710 -13.860 8.346 1.00 86.31 166 PRO A N 1
ATOM 1193 C CA . PRO A 1 166 ? 10.733 -15.061 7.528 1.00 86.31 166 PRO A CA 1
ATOM 1194 C C . PRO A 1 166 ? 10.610 -16.315 8.413 1.00 86.31 166 PRO A C 1
ATOM 1196 O O . PRO A 1 166 ? 11.188 -16.339 9.507 1.00 86.31 166 PRO A O 1
ATOM 1199 N N . PRO A 1 167 ? 9.890 -17.359 7.963 1.00 76.75 167 PRO A N 1
ATOM 1200 C CA . PRO A 1 167 ? 9.896 -18.657 8.625 1.00 76.75 167 PRO A CA 1
ATOM 1201 C C 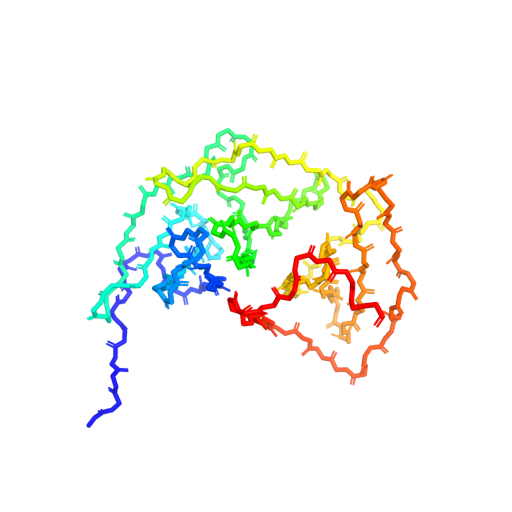. PRO A 1 167 ? 11.331 -19.159 8.812 1.00 76.75 167 PRO A C 1
ATOM 1203 O O . PRO A 1 167 ? 12.175 -18.969 7.934 1.00 76.75 167 PRO A O 1
ATOM 1206 N N . LYS A 1 168 ? 11.588 -19.772 9.968 1.00 62.00 168 LYS A N 1
ATOM 1207 C CA . LYS A 1 168 ? 12.862 -20.428 10.283 1.00 62.00 168 LYS A CA 1
ATOM 1208 C C . LYS A 1 168 ? 12.910 -21.840 9.721 1.00 62.00 168 LYS A C 1
ATOM 1210 O O . LYS A 1 168 ? 11.845 -22.496 9.732 1.00 62.00 168 LYS A O 1
#

Foldseek 3Di:
DPQAADEDPQAPDKAWAKAAQAAPDPHIWIKIFGPPFTQAIWTQDPSYTGDQEAQDDPCGRWDWHWYYALGGWIWTFTLDVQTKIFTADNRRRYTPDIDGDNPDDRAPAWEWYDAAQKIWIWGHNDWFTAIWIAHPVVRDIRRVPGVGPPGHDRYDYDDSPHHNHDDD

Secondary structure (DSSP, 8-state):
-PPPPBPPTT-SSEEEEEEESSTT---EEEEEEESSSB--EEEEETTEEEEEE---GGGTB--EEEEE-TTS-EEEEE-SSS-EEEEE-TTT--EEEEEE-TTS---SEEEEEEETTEEEEEEESSSSPEEEEEETTTTEEEEEEES--SS--------TT--SS---